Protein AF-A0A9C7PJJ3-F1 (afdb_monomer_lite)

Sequence (47 aa):
MTSYLTLFATENAETKLLTTGVYRDQVGQIDGEWKITRRHIDLDSAY

Foldseek 3Di:
DKDKDWDWDADPNDIDTQWIWIKDFDWDQDPNDTDGPDIDIDTPDGD

Secondary structure (DSSP, 8-state):
-EEEEEEEEEETTEEEEEEEEEEEEEEEEETTEEEEEEEEEEES---

pLDDT: mean 85.52, std 9.85, range [48.0, 95.06]

Structure (mmCIF, N/CA/C/O backbone):
data_AF-A0A9C7PJJ3-F1
#
_entry.id   AF-A0A9C7PJJ3-F1
#
loop_
_atom_site.group_PDB
_atom_site.id
_atom_site.type_symbol
_atom_site.label_atom_id
_atom_site.label_alt_id
_atom_site.label_comp_id
_atom_site.label_asym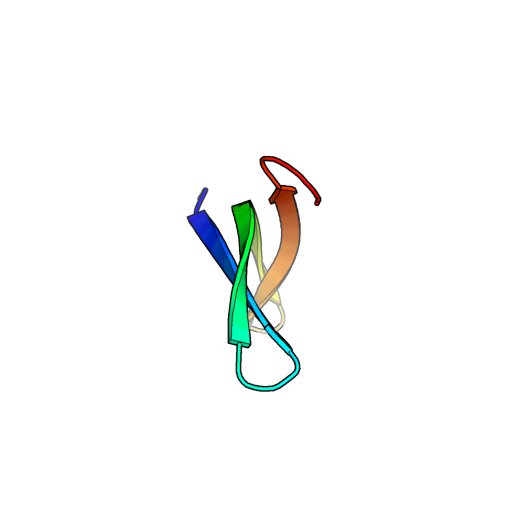_id
_atom_site.label_entity_id
_atom_site.label_seq_id
_atom_site.pdbx_PDB_ins_code
_atom_site.Cartn_x
_atom_site.Cartn_y
_atom_site.Cartn_z
_atom_site.occupancy
_atom_site.B_iso_or_equiv
_atom_site.auth_seq_id
_atom_site.auth_comp_id
_atom_site.auth_asym_id
_atom_site.auth_atom_id
_atom_site.pdbx_PDB_model_num
ATOM 1 N N . MET A 1 1 ? -7.450 8.962 9.254 1.00 68.38 1 MET A N 1
ATOM 2 C CA . MET A 1 1 ? -6.347 9.802 8.739 1.00 68.38 1 MET A CA 1
ATOM 3 C C . MET A 1 1 ? -5.971 9.274 7.363 1.00 68.38 1 MET A C 1
ATOM 5 O O . MET A 1 1 ? -6.042 8.065 7.180 1.00 68.38 1 MET A O 1
ATOM 9 N N . THR A 1 2 ? -5.680 10.146 6.397 1.00 78.31 2 THR A N 1
ATOM 10 C CA . THR A 1 2 ? -5.228 9.737 5.055 1.00 78.31 2 THR A CA 1
ATOM 11 C C . THR A 1 2 ? -3.728 9.964 4.984 1.00 78.31 2 THR A C 1
ATOM 13 O O . THR A 1 2 ? -3.275 11.064 5.295 1.00 78.31 2 THR A O 1
ATOM 16 N N . SER A 1 3 ? -2.988 8.936 4.593 1.00 85.12 3 SER A N 1
ATOM 17 C CA . SER A 1 3 ? -1.535 8.964 4.451 1.00 85.12 3 SER A CA 1
ATOM 18 C C . SER A 1 3 ? -1.165 8.637 3.009 1.00 85.12 3 SER A C 1
ATOM 20 O O . SER A 1 3 ? -1.885 7.894 2.344 1.00 85.12 3 SER A O 1
ATOM 22 N N . TYR A 1 4 ? -0.049 9.174 2.529 1.00 87.31 4 TYR A N 1
ATOM 23 C CA . TYR A 1 4 ? 0.445 8.909 1.179 1.00 87.31 4 TYR A CA 1
ATOM 24 C C . TYR A 1 4 ? 1.492 7.795 1.209 1.00 87.31 4 TYR A C 1
ATOM 26 O O . TYR A 1 4 ? 2.275 7.691 2.155 1.00 87.31 4 TYR A O 1
ATOM 34 N N . LEU A 1 5 ? 1.481 6.956 0.180 1.00 88.19 5 LEU A N 1
ATOM 35 C CA . LEU A 1 5 ? 2.420 5.866 -0.041 1.00 88.19 5 LEU A CA 1
ATOM 36 C C . LEU A 1 5 ? 3.112 6.081 -1.387 1.00 88.19 5 LEU A C 1
ATOM 38 O O . LEU A 1 5 ? 2.458 6.359 -2.389 1.00 88.19 5 LEU A O 1
ATOM 42 N N . THR A 1 6 ? 4.423 5.871 -1.408 1.00 88.38 6 THR A N 1
ATOM 43 C CA . THR A 1 6 ? 5.216 5.771 -2.635 1.00 88.38 6 THR A CA 1
ATOM 44 C C . THR A 1 6 ? 5.850 4.388 -2.653 1.00 88.38 6 THR A C 1
ATOM 46 O O . THR A 1 6 ? 6.588 4.045 -1.728 1.00 88.38 6 THR A O 1
ATOM 49 N N . LEU A 1 7 ? 5.544 3.583 -3.672 1.00 85.06 7 LEU A N 1
ATOM 50 C CA . LEU A 1 7 ? 6.032 2.213 -3.794 1.00 85.06 7 LEU A CA 1
ATOM 51 C C . LEU A 1 7 ? 7.126 2.130 -4.859 1.00 85.06 7 LEU A C 1
ATOM 53 O O . LEU A 1 7 ? 6.894 2.434 -6.028 1.00 85.06 7 LEU A O 1
ATOM 57 N N . PHE A 1 8 ? 8.302 1.659 -4.456 1.00 88.12 8 PHE A N 1
ATOM 58 C CA . PHE A 1 8 ? 9.406 1.343 -5.356 1.00 88.12 8 PHE A CA 1
ATOM 59 C C . PHE A 1 8 ? 9.609 -0.170 -5.404 1.00 88.12 8 PHE A C 1
ATOM 61 O O . PHE A 1 8 ? 9.468 -0.842 -4.383 1.00 88.12 8 PHE A O 1
ATOM 68 N N . ALA A 1 9 ? 9.978 -0.689 -6.570 1.00 86.12 9 ALA A N 1
ATOM 69 C CA . ALA A 1 9 ? 10.521 -2.033 -6.701 1.00 86.12 9 ALA A CA 1
A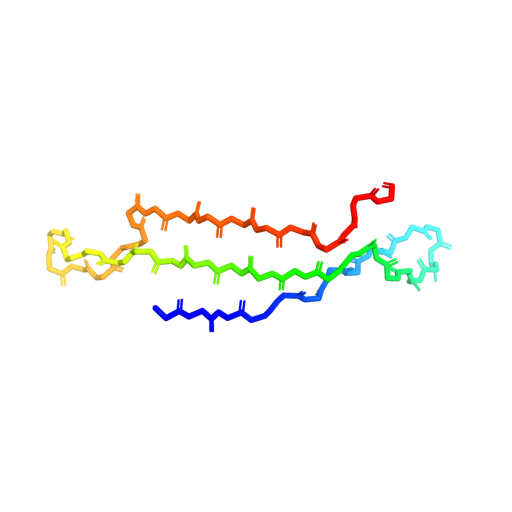TOM 70 C C . ALA A 1 9 ? 11.934 -1.958 -7.254 1.00 86.12 9 ALA A C 1
ATOM 72 O O . ALA A 1 9 ? 12.245 -1.115 -8.097 1.00 86.12 9 ALA A O 1
ATOM 73 N N . THR A 1 10 ? 12.776 -2.858 -6.766 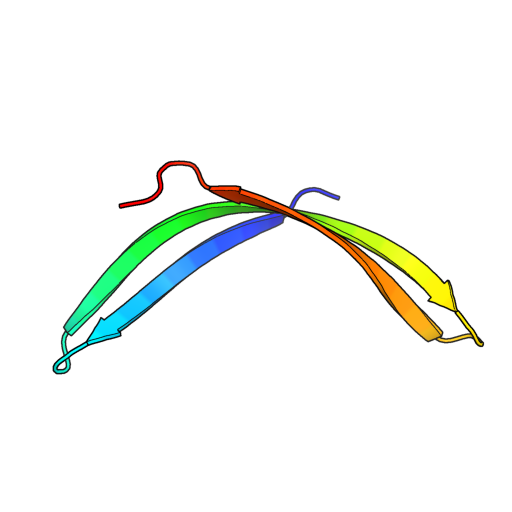1.00 88.12 10 THR A N 1
ATOM 74 C CA . THR A 1 10 ? 14.119 -3.053 -7.290 1.00 88.12 10 THR A CA 1
ATOM 75 C C . THR A 1 10 ? 14.170 -4.421 -7.944 1.00 88.12 10 THR A C 1
ATOM 77 O O . THR A 1 10 ? 14.076 -5.441 -7.263 1.00 88.12 10 THR A O 1
ATOM 80 N N . GLU A 1 11 ? 14.333 -4.437 -9.261 1.00 87.56 11 GLU A N 1
ATOM 81 C CA . GLU A 1 11 ? 14.527 -5.647 -10.056 1.00 87.56 11 GLU A CA 1
ATOM 82 C C . GLU A 1 11 ? 15.813 -5.486 -10.864 1.00 87.56 11 GLU A C 1
ATOM 84 O O . GLU A 1 11 ? 16.093 -4.412 -11.387 1.00 87.56 11 GLU A O 1
ATOM 89 N N . ASN A 1 12 ? 16.637 -6.534 -10.939 1.00 83.06 12 ASN A N 1
ATOM 90 C CA . ASN A 1 12 ? 17.901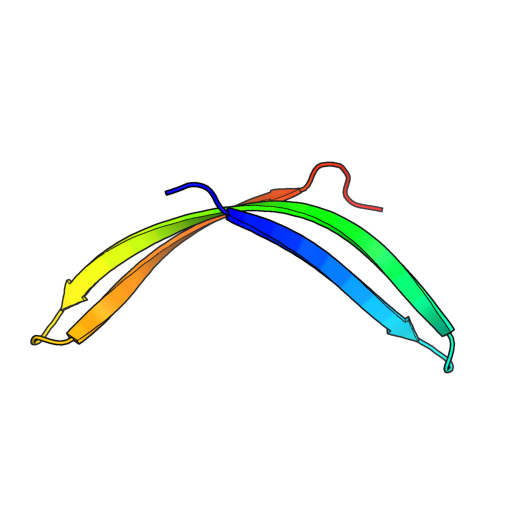 -6.518 -11.693 1.00 83.06 12 ASN A CA 1
ATOM 91 C C . ASN A 1 12 ? 18.833 -5.329 -11.366 1.00 83.06 12 ASN A C 1
ATOM 93 O O . ASN A 1 12 ? 19.485 -4.789 -12.252 1.00 83.06 12 ASN A O 1
ATOM 97 N N . ALA A 1 13 ? 18.908 -4.936 -10.087 1.00 86.19 13 ALA A N 1
ATOM 98 C CA . ALA A 1 13 ? 19.673 -3.781 -9.595 1.00 86.19 13 ALA A CA 1
ATOM 99 C C . ALA A 1 13 ? 19.201 -2.400 -10.100 1.00 86.19 13 ALA A C 1
ATOM 101 O O . ALA A 1 13 ? 19.840 -1.392 -9.796 1.00 86.19 13 ALA A O 1
ATOM 102 N N . GLU A 1 14 ? 18.057 -2.326 -10.782 1.00 84.62 14 GLU A N 1
ATOM 103 C CA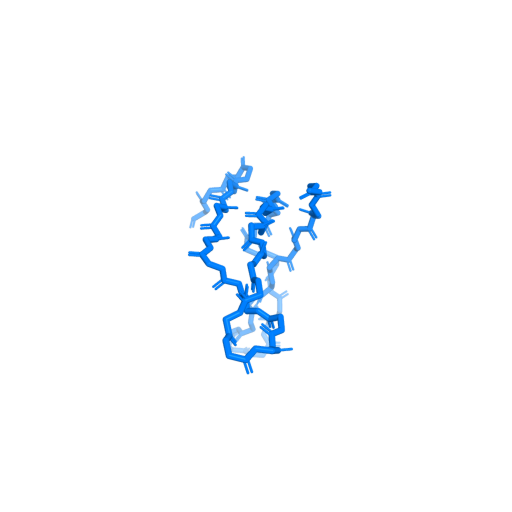 . GLU A 1 14 ? 17.392 -1.072 -11.124 1.00 84.62 14 GLU A CA 1
ATOM 104 C C . GLU A 1 14 ? 16.210 -0.823 -10.184 1.00 84.62 14 GLU A C 1
ATOM 106 O O . GLU A 1 14 ? 15.319 -1.659 -10.035 1.00 84.62 14 GLU A O 1
ATOM 111 N N . THR A 1 15 ? 16.192 0.346 -9.540 1.00 85.88 15 THR A N 1
ATOM 112 C CA . THR A 1 15 ? 15.063 0.784 -8.711 1.00 85.88 15 THR A CA 1
ATOM 113 C C . THR A 1 15 ? 14.109 1.617 -9.552 1.00 85.88 15 THR A C 1
ATOM 115 O O . THR A 1 15 ? 14.473 2.691 -10.031 1.00 85.88 15 THR A O 1
ATOM 118 N N . LYS A 1 16 ? 12.867 1.152 -9.688 1.00 84.69 16 LYS A N 1
ATOM 119 C CA . LYS A 1 16 ? 11.801 1.835 -10.422 1.00 84.69 16 LYS A CA 1
ATOM 120 C C . LYS A 1 16 ? 10.663 2.215 -9.479 1.00 84.69 16 LYS A C 1
ATOM 122 O O . LYS A 1 16 ? 10.268 1.443 -8.605 1.00 84.69 16 LYS A O 1
ATOM 127 N N . LEU A 1 17 ? 10.118 3.415 -9.674 1.00 83.75 17 LEU A N 1
ATOM 128 C CA . LEU A 1 17 ? 8.852 3.804 -9.061 1.00 83.75 17 LEU A CA 1
ATOM 129 C C . LEU A 1 17 ? 7.731 2.973 -9.693 1.00 83.75 17 LEU A C 1
ATOM 131 O O . LEU A 1 17 ? 7.523 3.054 -10.903 1.00 83.75 17 LEU A O 1
ATOM 135 N N . LEU A 1 18 ? 7.030 2.185 -8.880 1.00 83.31 18 LEU A N 1
ATOM 136 C CA . LEU A 1 18 ? 5.889 1.400 -9.343 1.00 83.31 18 LEU A CA 1
ATOM 137 C C . LEU A 1 18 ? 4.625 2.247 -9.366 1.00 83.31 18 LEU A C 1
ATOM 139 O O . LEU A 1 18 ? 3.932 2.297 -10.375 1.00 83.31 18 LEU A O 1
ATOM 143 N N . THR A 1 19 ? 4.317 2.899 -8.245 1.00 84.19 19 THR A N 1
ATOM 144 C CA . THR A 1 19 ? 3.067 3.643 -8.087 1.00 84.19 19 THR A CA 1
ATOM 145 C C . THR A 1 19 ? 3.115 4.553 -6.859 1.00 84.19 19 THR A C 1
ATOM 147 O O . THR A 1 19 ? 3.907 4.345 -5.932 1.00 84.19 19 THR A O 1
ATOM 150 N N . THR A 1 20 ? 2.253 5.563 -6.852 1.00 88.38 20 THR A N 1
ATOM 151 C CA . THR A 1 20 ? 1.904 6.354 -5.671 1.00 88.38 20 THR A CA 1
ATOM 152 C C . THR A 1 20 ? 0.460 6.079 -5.303 1.00 88.38 20 THR A C 1
ATOM 154 O O . THR A 1 20 ? -0.332 5.621 -6.123 1.00 88.38 20 THR A O 1
ATOM 157 N N . GLY A 1 21 ? 0.099 6.351 -4.061 1.00 88.31 21 GLY A N 1
ATOM 158 C CA . GLY A 1 21 ? -1.287 6.234 -3.665 1.00 88.31 21 GLY A CA 1
ATOM 159 C C . GLY A 1 21 ? -1.560 6.807 -2.297 1.00 88.31 21 GLY A C 1
ATOM 160 O O . GLY A 1 21 ? -0.674 7.307 -1.597 1.00 88.31 21 GLY A O 1
ATOM 161 N N . VAL A 1 22 ? -2.813 6.682 -1.897 1.00 88.69 22 VAL A N 1
ATOM 162 C CA . VAL A 1 22 ? -3.271 7.006 -0.558 1.00 88.69 22 VAL A CA 1
ATOM 163 C C . VAL A 1 22 ? -3.677 5.733 0.154 1.00 88.69 22 VAL A C 1
ATOM 165 O O . VAL A 1 22 ? -4.338 4.862 -0.403 1.00 88.69 22 VAL A O 1
ATOM 168 N N . TYR A 1 23 ? -3.320 5.629 1.426 1.00 89.06 23 TYR A N 1
ATOM 169 C CA . TYR A 1 23 ? -3.878 4.606 2.290 1.00 89.06 23 TYR A CA 1
ATOM 170 C C . TYR A 1 23 ? -4.578 5.231 3.489 1.00 89.06 23 TYR A C 1
ATOM 172 O O . TYR A 1 23 ? -4.243 6.316 3.977 1.00 89.06 23 TYR A O 1
ATOM 180 N N . ARG A 1 24 ? -5.608 4.529 3.944 1.00 88.69 24 ARG A N 1
ATOM 181 C CA . ARG A 1 24 ? -6.401 4.874 5.115 1.00 88.69 24 ARG A CA 1
ATOM 182 C C . ARG A 1 24 ? -6.473 3.656 6.009 1.00 88.69 24 ARG A C 1
ATOM 184 O O . ARG A 1 24 ? -7.105 2.660 5.656 1.00 88.69 24 ARG A O 1
ATOM 191 N N . ASP A 1 25 ? -5.853 3.784 7.173 1.00 92.25 25 ASP A N 1
ATOM 192 C CA . ASP A 1 25 ? -5.959 2.794 8.232 1.00 92.25 25 ASP A CA 1
ATOM 193 C C . ASP A 1 25 ? -7.080 3.184 9.194 1.00 92.25 25 ASP A C 1
ATOM 195 O O . ASP A 1 25 ? -7.191 4.329 9.646 1.00 92.25 25 ASP A O 1
ATOM 199 N N . GLN A 1 26 ? -7.925 2.207 9.497 1.00 91.25 26 GLN A N 1
ATOM 200 C CA . GLN A 1 26 ? -8.779 2.220 10.669 1.00 91.25 26 GLN A CA 1
ATOM 201 C C . GLN A 1 26 ? -8.047 1.442 11.751 1.00 91.25 26 GLN A C 1
ATOM 203 O O . GLN A 1 26 ? -7.632 0.301 11.538 1.00 91.25 26 GLN A O 1
ATOM 208 N N . VAL A 1 27 ? -7.872 2.085 12.897 1.00 92.06 27 VAL A N 1
ATOM 209 C CA . VAL A 1 27 ? -7.264 1.474 14.073 1.00 92.06 27 VAL A CA 1
ATOM 210 C C . VAL A 1 27 ? -8.330 1.293 15.140 1.00 92.06 27 VAL A C 1
ATOM 212 O O . VAL A 1 27 ? -9.190 2.153 15.327 1.00 92.06 27 VAL A O 1
ATOM 215 N N . GLY A 1 28 ? -8.288 0.154 15.813 1.00 92.81 28 GLY A N 1
ATOM 216 C CA . GLY A 1 28 ? -9.150 -0.172 16.937 1.00 92.81 28 GLY A CA 1
ATOM 217 C C . GLY A 1 28 ? -8.308 -0.713 18.079 1.00 92.81 28 GLY A C 1
ATOM 218 O O . GLY A 1 28 ? -7.260 -1.320 17.850 1.00 92.81 28 GLY A O 1
ATOM 219 N N . GLN A 1 29 ? -8.758 -0.479 19.306 1.00 94.06 29 GLN A N 1
ATOM 220 C CA . GLN A 1 29 ? -8.127 -1.066 20.477 1.00 94.06 29 GLN A CA 1
ATOM 221 C C . GLN A 1 29 ? -8.701 -2.472 20.690 1.00 94.06 29 GLN A C 1
ATOM 223 O O . GLN A 1 29 ? -9.902 -2.622 20.910 1.00 94.06 29 GLN A O 1
ATOM 228 N N . ILE A 1 30 ? -7.857 -3.495 20.576 1.00 92.69 30 ILE A N 1
ATOM 229 C CA . ILE A 1 30 ? -8.217 -4.907 20.761 1.00 92.69 30 ILE A CA 1
ATOM 230 C C . ILE A 1 30 ? -7.260 -5.471 21.806 1.00 92.69 30 ILE A C 1
ATOM 232 O O . ILE A 1 30 ? -6.046 -5.407 21.619 1.00 92.69 30 ILE A O 1
ATOM 236 N N . ASP A 1 31 ? -7.807 -5.978 22.911 1.00 92.31 31 ASP A N 1
ATOM 237 C CA . ASP A 1 31 ? -7.044 -6.486 24.062 1.00 92.31 31 ASP A CA 1
ATOM 238 C C . ASP A 1 31 ? -6.052 -5.462 24.644 1.00 92.31 31 ASP A C 1
ATOM 240 O O . ASP A 1 31 ? -4.956 -5.794 25.081 1.00 92.31 31 ASP A O 1
ATOM 244 N N . GLY A 1 32 ? -6.430 -4.180 24.627 1.00 94.00 32 GLY A N 1
ATOM 245 C CA . GLY A 1 32 ? -5.596 -3.081 25.125 1.00 94.00 32 GLY A CA 1
ATOM 246 C C . GLY A 1 32 ? -4.534 -2.584 24.139 1.00 94.00 32 GLY A C 1
ATOM 247 O O . GLY A 1 32 ? -3.963 -1.518 24.365 1.00 94.00 32 GLY A O 1
ATOM 248 N N . GLU A 1 33 ? -4.328 -3.269 23.014 1.00 95.06 33 GLU A N 1
ATOM 249 C CA . GLU A 1 33 ? -3.360 -2.893 21.983 1.00 95.06 33 GLU A CA 1
ATOM 250 C C . GLU A 1 33 ? -4.030 -2.168 20.812 1.00 95.06 33 GLU A C 1
ATOM 252 O O . GLU A 1 33 ? -5.134 -2.518 20.387 1.00 95.06 33 GLU A O 1
ATOM 257 N N . TRP A 1 34 ? -3.346 -1.176 20.238 1.00 92.94 34 TRP A N 1
ATOM 258 C CA . TRP A 1 34 ? -3.778 -0.556 18.987 1.00 92.94 34 TRP A CA 1
ATOM 259 C C . TRP A 1 34 ? -3.462 -1.475 17.813 1.00 92.94 34 TRP A C 1
ATOM 261 O O . TRP A 1 34 ? -2.298 -1.717 17.498 1.00 92.94 34 TRP A O 1
ATOM 271 N N . LYS A 1 35 ? -4.505 -1.959 17.139 1.00 94.06 35 LYS A N 1
ATOM 272 C CA . LYS A 1 35 ? -4.382 -2.810 15.954 1.00 94.06 35 LYS A CA 1
ATOM 273 C C . LYS A 1 35 ? -5.034 -2.135 14.759 1.00 94.06 35 LYS A C 1
ATOM 275 O O . LYS A 1 35 ? -6.053 -1.456 14.890 1.00 94.06 35 LYS A O 1
ATOM 280 N N . ILE A 1 36 ? -4.454 -2.334 13.579 1.00 91.69 36 ILE A N 1
ATOM 281 C CA . ILE A 1 36 ? -5.089 -1.937 12.322 1.00 91.69 36 ILE A CA 1
ATOM 282 C C . ILE A 1 36 ? -6.219 -2.932 12.064 1.00 91.69 36 ILE A C 1
ATOM 284 O O . ILE A 1 36 ? -5.972 -4.113 11.838 1.00 91.69 36 ILE A O 1
ATOM 288 N N . THR A 1 37 ? -7.459 -2.462 12.127 1.00 92.06 37 THR A N 1
ATOM 289 C CA . THR A 1 37 ? -8.655 -3.280 11.888 1.00 92.06 37 THR A CA 1
ATOM 290 C C . THR A 1 37 ? -9.033 -3.306 10.416 1.00 92.06 37 THR A C 1
ATOM 292 O O . THR A 1 37 ? -9.635 -4.268 9.941 1.00 92.06 37 THR A O 1
ATOM 295 N N . ARG A 1 38 ? -8.667 -2.257 9.674 1.00 90.12 38 ARG A N 1
ATOM 296 C CA . ARG A 1 38 ? -8.890 -2.165 8.234 1.00 90.12 38 ARG A CA 1
ATOM 297 C C . ARG A 1 38 ? -7.847 -1.267 7.595 1.00 90.12 38 ARG A C 1
ATOM 299 O O . ARG A 1 38 ? -7.541 -0.206 8.128 1.00 90.12 38 ARG A O 1
ATOM 306 N N . ARG A 1 39 ? -7.391 -1.653 6.409 1.00 90.75 39 ARG A N 1
ATOM 307 C CA . ARG A 1 39 ? -6.580 -0.817 5.527 1.00 90.75 39 ARG A CA 1
ATOM 308 C C . ARG A 1 39 ? -7.269 -0.718 4.174 1.00 90.75 39 ARG A C 1
ATOM 310 O O . ARG A 1 39 ? -7.598 -1.737 3.573 1.00 90.75 39 ARG A O 1
ATOM 317 N N . HIS A 1 40 ? -7.506 0.502 3.715 1.00 88.31 40 HIS A N 1
ATOM 318 C CA . HIS A 1 40 ? -7.924 0.777 2.345 1.00 88.31 40 HIS A CA 1
ATOM 319 C C . HIS A 1 40 ? -6.766 1.457 1.627 1.00 88.31 40 HIS A C 1
ATOM 321 O O . HIS A 1 40 ? -6.243 2.440 2.146 1.00 88.31 40 HIS A O 1
ATOM 327 N N . ILE A 1 41 ? -6.357 0.916 0.484 1.00 87.81 41 ILE A N 1
ATOM 328 C CA . ILE A 1 41 ? -5.278 1.455 -0.345 1.00 87.81 41 ILE A CA 1
ATOM 329 C C . ILE A 1 41 ? -5.898 1.800 -1.687 1.00 87.81 41 ILE A C 1
ATOM 331 O O . ILE A 1 41 ? -6.535 0.944 -2.300 1.00 87.81 41 ILE A O 1
ATOM 335 N N . ASP A 1 42 ? -5.704 3.039 -2.104 1.00 86.38 42 ASP A N 1
ATOM 336 C CA . ASP A 1 42 ? -6.055 3.535 -3.423 1.00 86.38 42 ASP A CA 1
ATOM 337 C C . ASP A 1 42 ? -4.753 3.938 -4.118 1.00 86.38 42 ASP A C 1
ATOM 339 O O . ASP A 1 42 ? -3.947 4.672 -3.541 1.00 86.38 42 ASP A O 1
ATOM 343 N N . LEU A 1 43 ? -4.500 3.374 -5.295 1.00 86.19 43 LEU A N 1
ATOM 344 C CA . LEU A 1 43 ? -3.264 3.575 -6.049 1.00 86.19 43 LEU A CA 1
ATOM 345 C C . LEU A 1 43 ? -3.586 4.450 -7.256 1.00 86.19 43 LEU A C 1
ATOM 347 O O . LEU A 1 43 ? -4.467 4.110 -8.041 1.00 86.19 43 LEU A O 1
ATOM 351 N N . ASP A 1 44 ? -2.847 5.547 -7.424 1.00 73.62 44 ASP A N 1
ATOM 352 C CA . ASP A 1 44 ? -3.138 6.579 -8.428 1.00 73.62 44 ASP A CA 1
ATOM 353 C C . ASP A 1 44 ? -2.937 6.078 -9.869 1.00 73.62 44 ASP A C 1
ATOM 355 O O . ASP A 1 44 ? -3.439 6.678 -10.819 1.00 73.62 44 ASP A O 1
ATOM 359 N N . SER A 1 45 ? -2.221 4.965 -10.045 1.00 58.31 45 SER A N 1
ATOM 360 C CA . SER A 1 45 ? -2.203 4.171 -11.274 1.00 58.31 45 SER A CA 1
ATOM 361 C C . SER A 1 45 ? -1.446 2.869 -11.010 1.00 58.31 45 SER A C 1
ATOM 363 O O . SER A 1 45 ? -0.304 2.908 -10.547 1.00 58.31 45 SER A O 1
ATOM 365 N N . ALA A 1 46 ? -2.063 1.714 -11.262 1.00 53.25 46 ALA A N 1
ATOM 366 C CA . ALA A 1 46 ? -1.344 0.444 -11.314 1.00 53.25 46 ALA A CA 1
ATOM 367 C C . ALA A 1 46 ? -0.678 0.337 -12.695 1.00 53.25 46 ALA A C 1
ATOM 369 O O . ALA A 1 46 ? -1.378 0.363 -13.707 1.00 53.25 46 ALA A O 1
ATOM 370 N N . TYR A 1 47 ? 0.655 0.285 -12.721 1.00 48.00 47 TYR A N 1
ATOM 371 C CA . TYR A 1 47 ? 1.433 -0.038 -13.92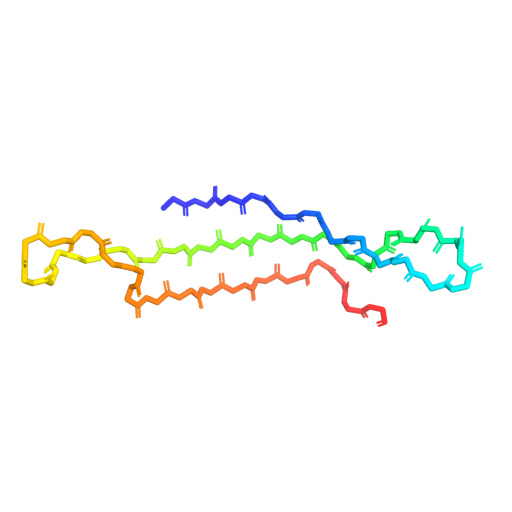0 1.00 48.00 47 TYR A CA 1
ATOM 372 C C . TYR A 1 47 ? 1.458 -1.549 -14.155 1.00 48.00 47 TYR A C 1
ATOM 374 O O . TYR A 1 47 ? 1.619 -2.283 -13.152 1.00 48.00 47 TYR A O 1
#

Radius of gyration: 14.53 Å; chains: 1; bounding box: 29×16×39 Å